Protein AF-A0A948CX93-F1 (afdb_monomer_lite)

pLDDT: mean 84.17, std 11.5, range [44.31, 95.31]

Secondary structure (DSSP, 8-state):
---HHHHHHHHHHH-SSTT--SSHHHHHHHHHHHHHHHHHHHHH-TT-HHHHHHHHHHHHHHHHHHHHHHHH-HHHHHHHHHHTT-HHHHHHHHHHHHHHHHHHHHHHHHHHHHHHHHHHHHHHHHHHHHHHHHTT-

Foldseek 3Di:
DDDPVRLVVLCVVQPPDPPDCDALLSLLSNLLVVLVVLVVVCVVVVPPVVSVVVSVVSVVVSVVSLVVCCVPPVVSSLVSCVVSVPPVNVVVVVVVVVVVVVVVVVVVVVVVVVVVVVVVVVVVVVVVVVVVVVVVD

Structure (mmCIF, N/CA/C/O backbone):
data_AF-A0A948CX93-F1
#
_entry.id   AF-A0A948CX93-F1
#
loop_
_atom_site.group_PDB
_atom_site.id
_atom_site.type_symbol
_atom_site.label_atom_id
_atom_site.label_alt_id
_atom_site.label_comp_id
_atom_site.label_asym_id
_atom_site.label_entity_id
_atom_site.label_seq_id
_atom_site.pdbx_PDB_ins_code
_atom_site.Cartn_x
_atom_site.Cartn_y
_atom_site.Cartn_z
_atom_site.occupancy
_atom_site.B_iso_or_equiv
_atom_site.auth_seq_id
_atom_site.auth_comp_id
_atom_site.auth_asym_id
_atom_site.auth_atom_id
_atom_site.pdbx_PDB_model_num
ATOM 1 N N . MET A 1 1 ? 11.937 -3.360 -15.381 1.00 68.88 1 MET A N 1
ATOM 2 C CA . MET A 1 1 ? 11.616 -1.914 -15.302 1.00 68.88 1 MET A CA 1
ATOM 3 C C . MET A 1 1 ? 10.185 -1.703 -15.779 1.00 68.88 1 MET A C 1
ATOM 5 O O . MET A 1 1 ? 9.747 -2.444 -16.655 1.00 68.88 1 ME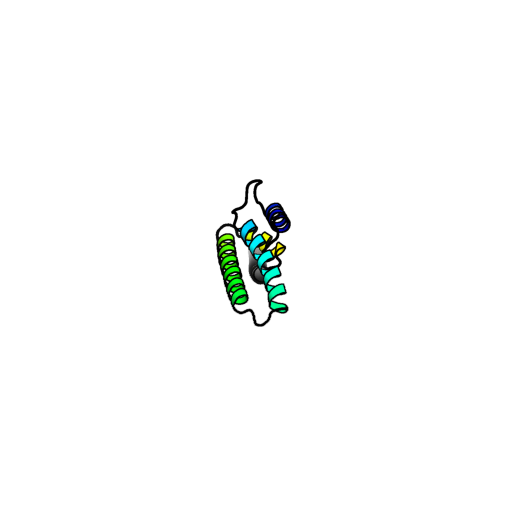T A O 1
ATOM 9 N N . LEU A 1 2 ? 9.431 -0.779 -15.177 1.00 79.62 2 LEU A N 1
ATOM 10 C CA . LEU A 1 2 ? 8.060 -0.502 -15.615 1.00 79.62 2 LEU A CA 1
ATOM 11 C C . LEU A 1 2 ? 8.093 0.300 -16.922 1.00 79.62 2 LEU A C 1
ATOM 13 O O . LEU A 1 2 ? 8.836 1.272 -17.025 1.00 79.62 2 LEU A O 1
ATOM 17 N N . ASP A 1 3 ? 7.286 -0.091 -17.906 1.00 89.44 3 ASP A N 1
ATOM 18 C CA . ASP A 1 3 ? 7.166 0.680 -19.142 1.00 89.44 3 ASP A CA 1
ATOM 19 C C . ASP A 1 3 ? 6.544 2.061 -18.862 1.00 89.44 3 ASP A C 1
ATOM 21 O O . ASP A 1 3 ? 5.666 2.192 -17.997 1.00 89.44 3 ASP A O 1
ATOM 25 N N . LYS A 1 4 ? 6.981 3.089 -19.601 1.00 87.25 4 LYS A N 1
ATOM 26 C CA . LYS A 1 4 ? 6.588 4.493 -19.380 1.00 87.25 4 LYS A CA 1
ATOM 27 C C . LYS A 1 4 ? 5.070 4.669 -19.432 1.00 87.25 4 LYS A C 1
ATOM 29 O O . LYS A 1 4 ? 4.511 5.337 -18.564 1.00 87.25 4 LYS A O 1
ATOM 34 N N . LYS A 1 5 ? 4.398 3.990 -20.368 1.00 89.12 5 LYS A N 1
ATOM 35 C CA . LYS A 1 5 ? 2.929 4.010 -20.492 1.00 89.12 5 LYS A CA 1
ATOM 36 C C . LYS A 1 5 ? 2.245 3.416 -19.264 1.00 89.12 5 LYS A C 1
ATOM 38 O O . LYS A 1 5 ? 1.262 3.954 -18.762 1.00 89.12 5 LYS A O 1
ATOM 43 N N . THR A 1 6 ? 2.792 2.313 -18.750 1.00 87.81 6 THR A N 1
ATOM 44 C CA . THR A 1 6 ? 2.261 1.655 -17.547 1.00 87.81 6 THR A CA 1
ATOM 45 C C . THR A 1 6 ? 2.406 2.576 -16.339 1.00 87.81 6 THR A C 1
ATOM 47 O O . THR A 1 6 ? 1.457 2.743 -15.580 1.00 87.81 6 THR A O 1
ATOM 50 N N . LYS A 1 7 ? 3.575 3.212 -16.195 1.00 87.31 7 LYS A N 1
ATOM 51 C CA . LYS A 1 7 ? 3.869 4.138 -15.097 1.00 87.31 7 LYS A CA 1
ATOM 52 C C . LYS A 1 7 ? 2.940 5.353 -15.121 1.00 87.31 7 LYS A C 1
ATOM 54 O O . LYS A 1 7 ? 2.337 5.659 -14.101 1.00 87.31 7 LYS A O 1
ATOM 59 N N . GLN A 1 8 ? 2.755 5.983 -16.283 1.00 90.00 8 GLN A N 1
ATOM 60 C CA . GLN A 1 8 ? 1.832 7.114 -16.443 1.00 90.00 8 GLN A CA 1
ATOM 61 C C . GLN A 1 8 ? 0.384 6.740 -16.119 1.00 90.00 8 GLN A C 1
ATOM 63 O O . GLN A 1 8 ? -0.302 7.494 -15.438 1.00 90.00 8 GLN A O 1
ATOM 68 N N . ARG A 1 9 ? -0.073 5.552 -16.536 1.00 90.38 9 ARG A N 1
ATOM 69 C CA . ARG A 1 9 ? -1.417 5.063 -16.199 1.00 90.38 9 ARG A CA 1
ATOM 70 C C . ARG A 1 9 ? -1.608 4.872 -14.695 1.00 90.38 9 ARG A C 1
ATOM 72 O O . ARG A 1 9 ? -2.687 5.148 -14.191 1.00 90.38 9 ARG A O 1
ATOM 79 N N . VAL A 1 10 ? -0.592 4.371 -13.992 1.00 89.75 10 VAL A N 1
ATOM 80 C CA . VAL A 1 10 ? -0.645 4.217 -12.529 1.00 89.75 10 VAL A CA 1
ATOM 81 C C . VAL A 1 10 ? -0.682 5.590 -11.865 1.00 89.75 10 VAL A C 1
ATOM 83 O O . VAL A 1 10 ? -1.568 5.836 -11.059 1.00 89.75 10 VAL A O 1
ATOM 86 N N . ILE A 1 11 ? 0.194 6.513 -12.269 1.00 88.69 11 ILE A N 1
ATOM 87 C CA . ILE A 1 11 ? 0.196 7.891 -11.752 1.00 88.69 11 ILE A CA 1
ATOM 88 C C . ILE A 1 11 ? -1.176 8.543 -11.955 1.00 88.69 11 ILE A C 1
ATOM 90 O O . ILE A 1 11 ? -1.757 9.052 -11.007 1.00 88.69 11 ILE A O 1
ATOM 94 N N . GLY A 1 12 ? -1.749 8.449 -13.157 1.00 87.75 12 GLY A N 1
ATOM 95 C CA . GLY A 1 12 ? -3.046 9.051 -13.467 1.00 87.75 12 GLY A CA 1
ATOM 96 C C . GLY A 1 12 ? -4.220 8.522 -12.636 1.00 87.75 12 GLY A C 1
ATOM 97 O O . GLY A 1 12 ? -5.200 9.241 -12.491 1.00 87.75 12 GLY A O 1
ATOM 98 N N . LYS A 1 13 ? -4.124 7.302 -12.091 1.00 87.81 13 LYS A N 1
ATOM 99 C CA . LYS A 1 13 ? -5.164 6.703 -11.239 1.00 87.81 13 LYS A CA 1
ATOM 100 C C . LYS A 1 13 ? -5.073 7.125 -9.777 1.00 87.81 13 LYS A C 1
ATOM 102 O O . LYS A 1 13 ? -6.104 7.238 -9.135 1.00 87.81 13 LYS A O 1
ATOM 107 N N . PHE A 1 14 ? -3.858 7.307 -9.267 1.00 88.19 14 PHE A N 1
ATOM 108 C CA . PHE A 1 14 ? -3.604 7.523 -7.838 1.00 88.19 14 PHE A CA 1
ATOM 109 C C . PHE A 1 14 ? -3.149 8.954 -7.512 1.00 88.19 14 PHE A C 1
ATOM 111 O O . PHE A 1 14 ? -2.840 9.239 -6.358 1.00 88.19 14 PHE A O 1
ATOM 118 N N . LYS A 1 15 ? -3.071 9.841 -8.513 1.00 87.75 15 LYS A N 1
ATOM 119 C CA . LYS A 1 15 ? -2.752 11.260 -8.322 1.00 87.75 15 LYS A CA 1
ATOM 120 C C . LYS A 1 15 ? -3.850 11.952 -7.512 1.00 87.75 15 LYS A C 1
ATOM 122 O O . LYS A 1 15 ? -5.030 11.770 -7.798 1.00 87.75 15 LYS A O 1
ATOM 127 N N . ILE A 1 16 ? -3.459 12.778 -6.543 1.00 83.88 16 ILE A N 1
ATOM 128 C CA . ILE A 1 16 ? -4.403 13.589 -5.755 1.00 83.88 16 ILE A CA 1
ATOM 129 C C . ILE A 1 16 ? -4.782 14.859 -6.528 1.00 83.88 16 ILE A C 1
ATOM 131 O O . ILE A 1 16 ? -5.924 15.305 -6.513 1.00 83.88 16 ILE A O 1
ATOM 135 N N . HIS A 1 17 ? -3.812 15.433 -7.235 1.00 85.19 17 HIS A N 1
ATOM 136 C CA . HIS A 1 17 ? -3.956 16.622 -8.069 1.00 85.19 17 HIS A CA 1
ATOM 137 C C . HIS A 1 17 ? -3.244 16.407 -9.409 1.00 85.19 17 HIS A C 1
ATOM 139 O O . HIS A 1 17 ? -2.486 15.455 -9.584 1.00 85.19 17 HIS A O 1
ATOM 145 N N . GLU A 1 18 ? -3.496 17.262 -10.400 1.00 80.69 18 GLU A N 1
ATOM 146 C CA . GLU A 1 18 ? -3.069 16.999 -11.782 1.00 80.69 18 GLU A CA 1
ATOM 147 C C . GLU A 1 18 ? -1.554 16.893 -11.982 1.00 80.69 18 GLU A C 1
ATOM 149 O O . GLU A 1 18 ? -1.112 16.135 -12.846 1.00 80.69 18 GLU A O 1
ATOM 154 N N . THR A 1 19 ? -0.774 17.600 -11.165 1.00 83.88 19 THR A N 1
ATOM 155 C CA . THR A 1 19 ? 0.695 17.616 -11.193 1.00 83.88 19 THR A CA 1
ATOM 156 C C . THR A 1 19 ? 1.335 16.694 -10.153 1.00 83.88 19 THR A C 1
ATOM 158 O O . THR A 1 19 ? 2.563 16.655 -10.033 1.00 83.88 19 THR A O 1
ATOM 161 N N . ASP A 1 20 ? 0.527 15.920 -9.424 1.00 81.75 20 ASP A N 1
ATOM 162 C CA . ASP A 1 20 ? 1.017 15.051 -8.364 1.00 81.75 20 ASP A CA 1
ATOM 163 C C . ASP A 1 20 ? 1.770 13.850 -8.934 1.00 81.75 20 ASP A C 1
ATOM 165 O O . ASP A 1 20 ? 1.218 12.972 -9.603 1.00 81.75 20 ASP A O 1
ATOM 169 N N . THR A 1 21 ? 3.062 13.808 -8.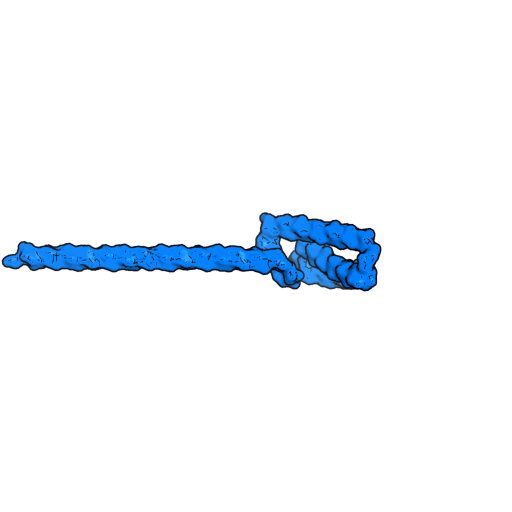647 1.00 79.94 21 THR A N 1
ATOM 170 C CA . THR A 1 21 ? 3.946 12.699 -9.020 1.00 79.94 21 THR A CA 1
ATOM 171 C C . THR A 1 21 ? 4.685 12.118 -7.821 1.00 79.94 21 THR A C 1
ATOM 173 O O . THR A 1 21 ? 5.334 11.077 -7.950 1.00 79.94 21 THR A O 1
ATOM 176 N N . GLY A 1 22 ? 4.597 12.792 -6.671 1.00 81.81 22 GLY A N 1
ATOM 177 C CA . GLY A 1 22 ? 5.444 12.564 -5.509 1.00 81.81 22 GLY A CA 1
ATOM 178 C C . GLY A 1 22 ? 4.691 12.098 -4.272 1.00 81.81 22 GLY A C 1
ATOM 179 O O . GLY A 1 22 ? 5.354 11.663 -3.334 1.00 81.81 22 GLY A O 1
ATOM 180 N N . SER A 1 23 ? 3.357 12.149 -4.257 1.00 88.62 23 SER A N 1
ATOM 181 C CA . SER A 1 23 ? 2.581 11.699 -3.104 1.00 88.62 23 SER A CA 1
ATOM 182 C C . SER A 1 23 ? 2.840 10.238 -2.747 1.00 88.62 23 SER A C 1
ATOM 184 O O . SER A 1 23 ? 3.133 9.380 -3.593 1.00 88.62 23 SER A O 1
ATOM 186 N N . SER A 1 24 ? 2.701 9.948 -1.454 1.00 90.62 24 SER A N 1
ATOM 187 C CA . SER A 1 24 ? 2.854 8.605 -0.898 1.00 90.62 24 SER A CA 1
ATOM 188 C C . SER A 1 24 ? 1.964 7.594 -1.630 1.00 90.62 24 SER A C 1
ATOM 190 O O . SER A 1 24 ? 2.411 6.491 -1.939 1.00 90.62 24 SER A O 1
ATOM 192 N N . GLN A 1 25 ? 0.739 7.985 -1.990 1.00 90.25 25 GLN A N 1
ATOM 193 C CA . GLN A 1 25 ? -0.235 7.179 -2.724 1.00 90.25 25 GLN A CA 1
ATOM 194 C C . GLN A 1 25 ? 0.304 6.749 -4.096 1.00 90.25 25 GLN A C 1
ATOM 196 O O . GLN A 1 25 ? 0.351 5.551 -4.402 1.00 90.25 25 GLN A O 1
ATOM 201 N N . VAL A 1 26 ? 0.786 7.708 -4.897 1.00 92.31 26 VAL A N 1
ATOM 202 C CA . VAL A 1 26 ? 1.353 7.447 -6.228 1.00 92.31 26 VAL A CA 1
ATOM 203 C C . VAL A 1 26 ? 2.591 6.553 -6.128 1.00 92.31 26 VAL A C 1
ATOM 205 O O . VAL A 1 26 ? 2.711 5.570 -6.868 1.00 92.31 26 VAL A O 1
ATOM 208 N N . GLN A 1 27 ? 3.497 6.841 -5.190 1.00 92.31 27 GLN A N 1
ATOM 209 C CA . GLN A 1 27 ? 4.715 6.049 -4.997 1.00 92.31 27 GLN A CA 1
ATOM 210 C C . GLN A 1 27 ? 4.407 4.600 -4.588 1.00 92.31 27 GLN A C 1
ATOM 212 O O . GLN A 1 27 ? 4.963 3.659 -5.165 1.00 92.31 27 GLN A O 1
ATOM 217 N N . ILE A 1 28 ? 3.483 4.395 -3.642 1.00 92.75 28 ILE A N 1
ATOM 218 C CA . ILE A 1 28 ? 3.052 3.062 -3.191 1.00 92.75 28 ILE A CA 1
ATOM 219 C C . ILE A 1 28 ? 2.430 2.270 -4.348 1.00 92.75 28 ILE A C 1
ATOM 221 O O . ILE A 1 28 ? 2.699 1.067 -4.485 1.00 92.75 28 ILE A O 1
ATOM 225 N N . ALA A 1 29 ? 1.626 2.921 -5.193 1.00 92.06 29 ALA A N 1
ATOM 226 C CA . ALA A 1 29 ? 1.014 2.286 -6.354 1.00 92.06 29 ALA A CA 1
ATOM 227 C C . ALA A 1 29 ? 2.067 1.842 -7.385 1.00 92.06 29 ALA A C 1
ATOM 229 O O . ALA A 1 29 ? 2.042 0.693 -7.837 1.00 92.06 29 ALA A O 1
ATOM 230 N N . ILE A 1 30 ? 3.050 2.699 -7.692 1.00 92.00 30 ILE A N 1
ATOM 231 C CA . ILE A 1 30 ? 4.164 2.364 -8.595 1.00 92.00 30 ILE A CA 1
ATOM 232 C C . ILE A 1 30 ? 4.979 1.193 -8.037 1.00 92.00 30 ILE A C 1
ATOM 234 O O . ILE A 1 30 ? 5.185 0.201 -8.740 1.00 92.00 30 ILE A O 1
ATOM 238 N N . LEU A 1 31 ? 5.397 1.267 -6.767 1.00 93.31 31 LEU A N 1
ATOM 239 C CA . LEU A 1 31 ? 6.156 0.198 -6.113 1.00 93.31 31 LEU A CA 1
ATOM 240 C C . LEU A 1 31 ? 5.386 -1.123 -6.126 1.00 93.31 31 LEU A C 1
ATOM 242 O O . LEU A 1 31 ? 5.979 -2.184 -6.303 1.00 93.31 31 LEU A O 1
ATOM 246 N N . THR A 1 32 ? 4.063 -1.078 -5.970 1.00 92.94 32 THR A N 1
ATOM 247 C CA . THR A 1 32 ? 3.221 -2.277 -6.001 1.00 92.94 32 THR A CA 1
ATOM 248 C C . THR A 1 32 ? 3.220 -2.948 -7.372 1.00 92.94 32 THR A C 1
ATOM 250 O O . THR A 1 32 ? 3.359 -4.170 -7.440 1.00 92.94 32 THR A O 1
ATOM 253 N N . GLU A 1 33 ? 3.125 -2.180 -8.455 1.00 92.19 33 GLU A N 1
ATOM 254 C CA . GLU A 1 33 ? 3.204 -2.719 -9.818 1.00 92.19 33 GLU A CA 1
ATOM 255 C C . GLU A 1 33 ? 4.607 -3.238 -10.160 1.00 92.19 33 GLU A C 1
ATOM 257 O O . GLU A 1 33 ? 4.752 -4.287 -10.790 1.00 92.19 33 GLU A O 1
ATOM 262 N N . GLU A 1 34 ? 5.657 -2.561 -9.694 1.00 92.25 34 GLU A N 1
ATOM 263 C CA . GLU A 1 34 ? 7.031 -3.040 -9.857 1.00 92.25 34 GLU A CA 1
ATOM 264 C C . GLU A 1 34 ? 7.279 -4.348 -9.104 1.00 92.25 34 GLU A C 1
ATOM 266 O O . GLU A 1 34 ? 7.882 -5.265 -9.660 1.00 92.25 34 GLU A O 1
ATOM 271 N N . ILE A 1 35 ? 6.786 -4.453 -7.865 1.00 93.00 35 ILE A N 1
ATOM 272 C CA . ILE A 1 35 ? 6.864 -5.667 -7.047 1.00 93.00 35 ILE A CA 1
ATOM 273 C C . ILE A 1 35 ? 6.161 -6.831 -7.751 1.00 93.00 35 ILE A C 1
ATOM 275 O O . ILE A 1 35 ? 6.740 -7.912 -7.817 1.00 93.00 35 ILE A O 1
ATOM 279 N N . LYS A 1 36 ? 4.961 -6.622 -8.312 1.00 92.19 36 LYS A N 1
ATOM 280 C CA . LYS A 1 36 ? 4.231 -7.666 -9.056 1.00 92.19 36 LYS A CA 1
ATOM 281 C C . LYS A 1 36 ? 5.061 -8.215 -10.218 1.00 92.19 36 LYS A C 1
ATOM 283 O O . LYS A 1 36 ? 5.295 -9.419 -10.274 1.00 92.19 36 LYS A O 1
ATOM 288 N N . LYS A 1 37 ? 5.603 -7.334 -11.067 1.00 92.00 37 LYS A N 1
ATOM 289 C CA . LYS A 1 37 ? 6.456 -7.753 -12.194 1.00 92.00 37 LYS A CA 1
ATOM 290 C C . LYS A 1 37 ? 7.735 -8.458 -11.743 1.00 92.00 37 LYS A C 1
ATOM 292 O O . LYS A 1 37 ? 8.168 -9.414 -12.379 1.00 92.00 37 LYS A O 1
ATOM 297 N N . LEU A 1 38 ? 8.359 -7.994 -10.657 1.00 92.31 38 LEU A N 1
ATOM 298 C CA . LEU A 1 38 ? 9.576 -8.625 -10.136 1.00 92.31 38 LEU A CA 1
ATOM 299 C C . LEU A 1 38 ? 9.289 -10.011 -9.548 1.00 92.31 38 LEU A C 1
ATOM 301 O O . LEU A 1 38 ? 10.116 -10.907 -9.681 1.00 92.31 38 LEU A O 1
ATOM 305 N N . ILE A 1 39 ? 8.124 -10.198 -8.922 1.00 92.56 39 ILE A N 1
ATOM 306 C CA . ILE A 1 39 ? 7.682 -11.507 -8.432 1.00 92.56 39 ILE A CA 1
ATOM 307 C C . ILE A 1 39 ? 7.496 -12.476 -9.604 1.00 92.56 39 ILE A C 1
ATOM 309 O O . ILE A 1 39 ? 8.036 -13.576 -9.540 1.00 92.56 39 ILE A O 1
ATOM 313 N N . GLU A 1 40 ? 6.804 -12.071 -10.674 1.00 92.62 40 GLU A N 1
ATOM 314 C CA . GLU A 1 40 ? 6.625 -12.895 -11.884 1.00 92.62 40 GLU A CA 1
ATOM 315 C C . GLU A 1 40 ? 7.974 -13.300 -12.502 1.00 92.62 40 GLU A C 1
ATOM 317 O O . GLU A 1 40 ? 8.205 -14.472 -12.793 1.00 92.62 40 GLU A O 1
ATOM 322 N N . HIS A 1 41 ? 8.913 -12.355 -12.612 1.00 92.06 41 HIS A N 1
ATOM 323 C CA . HIS A 1 41 ? 10.268 -12.635 -13.091 1.00 92.06 41 HIS A CA 1
ATOM 324 C C . HIS A 1 41 ? 11.005 -13.655 -12.202 1.00 92.06 41 HIS A C 1
ATOM 326 O O . HIS A 1 41 ? 11.589 -14.620 -12.694 1.00 92.06 41 HIS A O 1
ATOM 332 N N . LEU A 1 42 ? 10.944 -13.490 -10.879 1.00 93.69 42 LEU A N 1
ATOM 333 C CA . LEU A 1 42 ? 11.613 -14.384 -9.927 1.00 93.69 42 LEU A CA 1
ATOM 334 C C . LEU A 1 42 ? 10.970 -15.775 -9.833 1.00 93.69 42 LEU A C 1
ATOM 336 O O . LEU A 1 42 ? 11.639 -16.721 -9.413 1.00 93.69 42 LEU A O 1
ATOM 340 N N . GLN A 1 43 ? 9.697 -15.922 -10.215 1.00 93.56 43 GLN A N 1
ATOM 341 C CA . GLN A 1 43 ? 9.058 -17.236 -10.331 1.00 93.56 43 GLN A CA 1
ATOM 342 C C . GLN A 1 43 ? 9.697 -18.072 -11.446 1.00 93.56 43 GLN A C 1
ATOM 344 O O . GLN A 1 43 ? 9.891 -19.275 -11.264 1.00 93.56 43 GLN A O 1
ATOM 349 N N . GLN A 1 44 ? 10.071 -17.430 -12.558 1.00 94.94 44 GLN A N 1
ATOM 350 C CA . GLN A 1 44 ? 10.799 -18.066 -13.660 1.00 94.94 44 GLN A CA 1
ATOM 351 C C . GLN A 1 44 ? 12.292 -18.236 -13.326 1.00 94.94 44 GLN A C 1
ATOM 353 O O . GLN A 1 44 ? 12.874 -19.284 -13.599 1.00 94.94 44 GLN A O 1
ATOM 358 N N . HIS A 1 45 ? 12.902 -17.251 -12.658 1.00 93.94 45 HIS A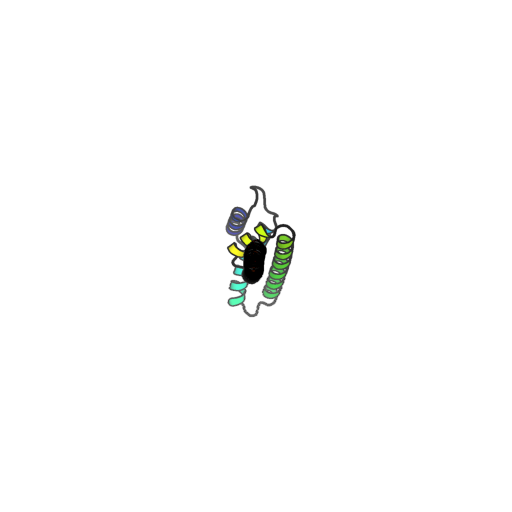 N 1
ATOM 359 C CA . HIS A 1 45 ? 14.335 -17.228 -12.340 1.00 93.94 45 HIS A CA 1
ATOM 360 C C . HIS A 1 45 ? 14.610 -17.408 -10.840 1.00 93.94 45 HIS A C 1
ATOM 362 O O . HIS A 1 45 ? 14.984 -16.479 -10.120 1.00 93.94 45 HIS A O 1
ATOM 368 N N . LYS A 1 46 ? 14.470 -18.645 -10.351 1.00 92.44 46 LYS A N 1
ATOM 369 C CA . LYS A 1 46 ? 14.576 -18.971 -8.913 1.00 92.44 46 LYS A CA 1
ATOM 370 C C . LYS A 1 46 ? 15.958 -18.711 -8.293 1.00 92.44 46 LYS A C 1
ATOM 372 O O . LYS A 1 46 ? 16.039 -18.507 -7.078 1.00 92.44 46 LYS A O 1
ATOM 377 N N . HIS A 1 47 ? 17.018 -18.703 -9.099 1.00 94.56 47 HIS A N 1
ATOM 378 C CA . HIS A 1 47 ? 18.403 -18.502 -8.650 1.00 94.56 47 HIS A CA 1
ATOM 379 C C . HIS A 1 47 ? 18.892 -17.050 -8.761 1.00 94.56 47 HIS A C 1
ATOM 381 O O . HIS A 1 47 ? 20.032 -16.763 -8.404 1.00 94.56 47 HIS A O 1
ATOM 387 N N . ASP A 1 48 ? 18.049 -16.109 -9.198 1.00 95.31 48 ASP A N 1
ATOM 388 C CA . ASP A 1 48 ? 18.425 -14.695 -9.204 1.00 95.31 48 ASP A CA 1
ATOM 389 C C . ASP A 1 48 ? 18.291 -14.076 -7.798 1.00 95.31 48 ASP A C 1
ATOM 391 O O . ASP A 1 48 ? 17.257 -13.537 -7.382 1.00 95.31 48 ASP A O 1
ATOM 395 N N . HIS A 1 49 ? 19.378 -14.177 -7.034 1.00 94.25 49 HIS A N 1
ATOM 396 C CA . HIS A 1 49 ? 19.473 -13.632 -5.680 1.00 94.25 49 HIS A CA 1
ATOM 397 C C . HIS A 1 49 ? 19.604 -12.101 -5.658 1.00 94.25 49 HIS A C 1
ATOM 399 O O . HIS A 1 49 ? 19.125 -11.454 -4.719 1.00 94.25 49 HIS A O 1
ATOM 405 N N . SER A 1 50 ? 20.196 -11.507 -6.696 1.00 94.25 50 SER A N 1
ATOM 406 C CA . SER A 1 50 ? 20.382 -10.057 -6.811 1.00 94.25 50 SER A CA 1
ATOM 407 C C . SER A 1 50 ? 19.041 -9.347 -6.983 1.00 94.25 50 SER A C 1
ATOM 409 O O . SER A 1 50 ? 18.728 -8.410 -6.238 1.00 94.25 50 SER A O 1
ATOM 411 N N . SER A 1 51 ? 18.195 -9.854 -7.881 1.00 92.06 51 SER A N 1
ATOM 412 C CA . SER A 1 51 ? 16.836 -9.343 -8.074 1.00 92.06 51 SER A CA 1
ATOM 413 C C . SER A 1 51 ? 15.952 -9.588 -6.853 1.00 92.06 51 SER A C 1
ATOM 415 O O . SER A 1 51 ? 15.168 -8.713 -6.480 1.00 92.06 51 SER A O 1
ATOM 417 N N . ARG A 1 52 ? 16.124 -10.716 -6.144 1.00 93.81 52 ARG A N 1
ATOM 418 C CA . ARG A 1 52 ? 15.430 -10.967 -4.866 1.00 93.81 52 ARG A CA 1
ATOM 419 C C . ARG A 1 52 ? 15.804 -9.941 -3.795 1.00 93.81 52 ARG A C 1
ATOM 421 O O . ARG A 1 52 ? 14.929 -9.459 -3.077 1.00 93.81 52 ARG A O 1
ATOM 428 N N . ARG A 1 53 ? 17.077 -9.547 -3.701 1.00 95.00 53 ARG A N 1
ATOM 429 C CA . ARG A 1 53 ? 17.499 -8.462 -2.801 1.00 95.00 53 ARG A CA 1
ATOM 430 C C . ARG A 1 53 ? 16.850 -7.130 -3.192 1.00 95.00 53 ARG A C 1
ATOM 432 O O . ARG A 1 53 ? 16.390 -6.401 -2.314 1.00 95.00 53 ARG A O 1
ATOM 439 N N . GLY A 1 54 ? 16.772 -6.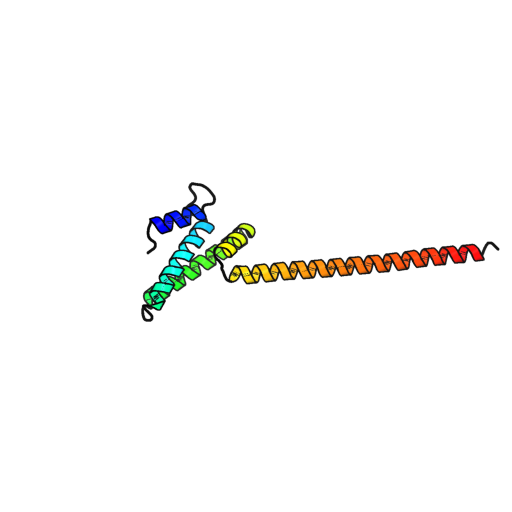832 -4.490 1.00 94.81 54 GLY A N 1
ATOM 440 C CA . GLY A 1 54 ? 16.055 -5.664 -5.013 1.00 94.81 54 GLY A CA 1
ATOM 441 C C . GLY A 1 54 ? 14.563 -5.672 -4.659 1.00 94.81 54 GLY A C 1
ATOM 442 O O . GLY A 1 54 ? 14.032 -4.652 -4.217 1.00 94.81 54 GLY A O 1
ATOM 443 N N . LEU A 1 55 ? 13.910 -6.835 -4.763 1.00 94.50 55 LEU A N 1
ATOM 444 C CA . LEU A 1 55 ? 12.519 -7.035 -4.348 1.00 94.50 55 LEU A CA 1
ATOM 445 C C . LEU A 1 55 ? 12.324 -6.679 -2.871 1.00 94.50 55 LEU A C 1
ATOM 447 O O . LEU A 1 55 ? 11.432 -5.902 -2.537 1.00 94.50 55 LEU A O 1
ATOM 451 N N . LEU A 1 56 ? 13.167 -7.223 -1.989 1.00 93.88 56 LEU A N 1
ATOM 452 C CA . LEU A 1 56 ? 13.062 -6.986 -0.548 1.00 93.88 56 LEU A CA 1
ATOM 453 C C . LEU A 1 56 ? 13.229 -5.505 -0.194 1.00 93.88 56 LEU A C 1
ATOM 455 O O . LEU A 1 56 ? 12.482 -4.996 0.642 1.00 93.88 56 LEU A O 1
ATOM 459 N N . LYS A 1 57 ? 14.142 -4.794 -0.871 1.00 95.12 57 LYS A N 1
ATOM 460 C CA . LYS A 1 57 ? 14.289 -3.340 -0.710 1.00 95.12 57 LYS A CA 1
ATOM 461 C C . LYS A 1 57 ? 13.000 -2.596 -1.071 1.00 95.12 57 LYS A C 1
ATOM 463 O O . LYS A 1 57 ? 12.515 -1.821 -0.253 1.00 95.12 57 LYS A O 1
ATOM 468 N N . LYS A 1 58 ? 12.399 -2.896 -2.230 1.00 94.69 58 LYS A N 1
ATOM 469 C CA . LYS A 1 58 ? 11.131 -2.277 -2.670 1.00 94.69 58 LYS A CA 1
ATOM 470 C C . LYS A 1 58 ? 9.969 -2.578 -1.724 1.00 94.69 58 LYS A C 1
ATOM 472 O O . LYS A 1 58 ? 9.146 -1.710 -1.447 1.00 94.69 58 LYS A O 1
ATOM 477 N N . VAL A 1 59 ? 9.900 -3.803 -1.199 1.00 93.56 59 VAL A N 1
ATOM 478 C CA . VAL A 1 59 ? 8.895 -4.186 -0.195 1.00 93.56 59 VAL A CA 1
ATOM 479 C C . VAL A 1 59 ? 9.080 -3.389 1.100 1.00 93.56 59 VAL A C 1
ATOM 481 O O . VAL A 1 59 ? 8.088 -2.932 1.670 1.00 93.56 59 VAL A O 1
ATOM 484 N N . GLY A 1 60 ? 10.325 -3.204 1.548 1.00 93.12 60 GLY A N 1
ATOM 485 C CA . GLY A 1 60 ? 10.657 -2.395 2.722 1.00 93.12 60 GLY A CA 1
ATOM 486 C C . GLY A 1 60 ? 10.279 -0.925 2.547 1.00 93.12 60 GLY A C 1
ATOM 487 O O . GLY A 1 60 ? 9.577 -0.373 3.390 1.00 93.12 60 GLY A O 1
ATOM 488 N N . GLU A 1 61 ? 10.659 -0.328 1.419 1.00 94.06 61 GLU A N 1
ATOM 489 C CA . GLU A 1 61 ? 10.325 1.054 1.056 1.00 94.06 61 GLU A CA 1
ATOM 490 C C . GLU A 1 61 ? 8.808 1.283 1.036 1.00 94.06 61 GLU A C 1
ATOM 492 O O . GLU A 1 61 ? 8.298 2.163 1.731 1.00 94.06 61 GLU A O 1
ATOM 497 N N . ARG A 1 62 ? 8.057 0.400 0.361 1.00 93.88 62 ARG A N 1
ATOM 498 C CA . ARG A 1 62 ? 6.588 0.454 0.348 1.00 93.88 62 ARG A CA 1
ATOM 499 C C . ARG A 1 62 ? 5.996 0.351 1.755 1.00 93.88 62 ARG A C 1
ATOM 501 O O . ARG A 1 62 ? 5.014 1.023 2.055 1.00 93.88 62 ARG A O 1
ATOM 508 N N . ARG A 1 63 ? 6.568 -0.487 2.628 1.00 91.1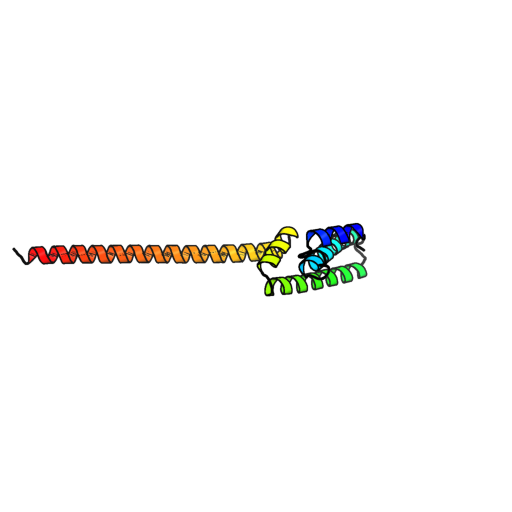2 63 ARG A N 1
ATOM 509 C CA . ARG A 1 63 ? 6.110 -0.625 4.020 1.00 91.12 63 ARG A CA 1
ATOM 510 C C . ARG A 1 63 ? 6.344 0.657 4.820 1.00 91.12 63 ARG A C 1
ATOM 512 O O . ARG A 1 63 ? 5.493 0.998 5.635 1.00 91.12 63 ARG A O 1
ATOM 519 N N . CYS A 1 64 ? 7.463 1.347 4.611 1.00 91.69 64 CYS A N 1
ATOM 520 C CA . CYS A 1 64 ? 7.731 2.631 5.256 1.00 91.69 64 CYS A CA 1
ATOM 521 C C . CYS A 1 64 ? 6.737 3.705 4.800 1.00 91.69 64 CYS A C 1
ATOM 523 O O . CYS A 1 64 ? 6.145 4.361 5.651 1.00 91.69 64 CYS A O 1
ATOM 525 N N . LEU A 1 65 ? 6.482 3.812 3.492 1.00 92.25 65 LEU A N 1
ATOM 526 C CA . LEU A 1 65 ? 5.505 4.761 2.944 1.00 92.25 65 LEU A CA 1
ATOM 527 C C . LEU A 1 65 ? 4.082 4.486 3.439 1.00 92.25 65 LEU A C 1
ATOM 529 O O . LEU A 1 65 ? 3.376 5.410 3.818 1.00 92.25 65 LEU A O 1
ATOM 533 N N . LEU A 1 66 ? 3.672 3.216 3.506 1.00 90.44 66 LEU A N 1
ATOM 534 C CA . LEU A 1 66 ? 2.367 2.838 4.057 1.00 90.44 66 LEU A CA 1
ATOM 535 C C . LEU A 1 66 ? 2.222 3.238 5.529 1.00 90.44 66 LEU A C 1
ATOM 537 O O . LEU A 1 66 ? 1.177 3.743 5.915 1.00 90.44 66 LEU A O 1
ATOM 541 N N . LYS A 1 67 ? 3.267 3.041 6.342 1.00 89.88 67 LYS A N 1
ATOM 542 C CA . LYS A 1 67 ? 3.269 3.479 7.747 1.00 89.88 67 LYS A CA 1
ATOM 543 C C . LYS A 1 67 ? 3.225 4.997 7.886 1.00 89.88 67 LYS A C 1
ATOM 545 O O . LYS A 1 67 ? 2.661 5.490 8.853 1.00 89.88 67 LYS A O 1
ATOM 550 N N . TYR A 1 68 ? 3.878 5.715 6.979 1.00 91.50 68 TYR A N 1
ATOM 551 C CA . TYR A 1 68 ? 3.843 7.171 6.951 1.00 91.50 68 TYR A CA 1
ATOM 552 C C . TYR A 1 68 ? 2.432 7.662 6.606 1.00 91.50 68 TYR A C 1
ATOM 554 O O . TYR A 1 68 ? 1.845 8.394 7.393 1.00 91.50 68 TYR A O 1
ATOM 562 N N . LEU A 1 69 ? 1.846 7.139 5.522 1.00 89.75 69 LEU A N 1
ATOM 563 C CA . LEU A 1 69 ? 0.484 7.472 5.104 1.00 89.75 69 LEU A CA 1
ATOM 564 C C . LEU A 1 69 ? -0.542 7.147 6.195 1.00 89.75 69 LEU A C 1
ATOM 566 O O . LEU A 1 69 ? -1.391 7.972 6.474 1.00 89.75 69 LEU A O 1
ATOM 570 N N . GLN A 1 70 ? -0.415 5.999 6.868 1.00 87.94 70 GLN A N 1
ATOM 571 C CA . GLN A 1 70 ? -1.289 5.632 7.987 1.00 87.94 70 GLN A CA 1
ATOM 572 C C . GLN A 1 70 ? -1.268 6.663 9.125 1.00 87.94 70 GLN A C 1
ATOM 574 O O . GLN A 1 70 ? -2.288 6.884 9.759 1.00 87.94 70 GLN A O 1
ATOM 579 N N . LYS A 1 71 ? -0.111 7.268 9.418 1.00 88.94 71 LYS A N 1
ATOM 580 C CA . LYS A 1 71 ? 0.012 8.257 10.499 1.00 88.94 71 LYS A CA 1
ATOM 581 C C . LYS A 1 71 ? -0.522 9.631 10.114 1.00 88.94 71 LYS A C 1
ATOM 583 O O . LYS A 1 71 ? -0.937 10.373 10.995 1.00 88.94 71 LYS A O 1
ATOM 588 N N . GLU A 1 72 ? -0.411 9.987 8.841 1.00 90.38 72 GLU A N 1
ATOM 589 C CA . GLU A 1 72 ? -0.781 11.311 8.344 1.00 90.38 72 GLU A CA 1
ATOM 590 C C . GLU A 1 72 ? -2.255 11.368 7.931 1.00 90.38 72 GLU A C 1
ATOM 592 O O . GLU A 1 72 ? -2.952 12.318 8.274 1.00 90.38 72 GLU A O 1
ATOM 597 N N . ASP A 1 73 ? -2.741 10.328 7.250 1.00 88.69 73 ASP A N 1
ATOM 598 C CA . ASP A 1 73 ? -4.123 10.205 6.798 1.00 88.69 73 ASP A CA 1
ATOM 599 C C . ASP A 1 73 ? -4.570 8.733 6.787 1.00 88.69 73 ASP A C 1
ATOM 601 O O . ASP A 1 73 ? -4.330 7.965 5.845 1.00 88.69 73 ASP A O 1
ATOM 605 N N . GLU A 1 74 ? -5.267 8.338 7.853 1.00 86.44 74 GLU A N 1
ATOM 606 C CA . GLU A 1 74 ? -5.820 6.990 7.985 1.00 86.44 74 GLU A CA 1
ATOM 607 C C . GLU A 1 74 ? -6.833 6.669 6.878 1.00 86.44 74 GLU A C 1
ATOM 609 O O . GLU A 1 74 ? -6.828 5.552 6.357 1.00 86.44 74 GLU A O 1
ATOM 614 N N . LYS A 1 75 ? -7.659 7.635 6.451 1.00 87.69 75 LYS A N 1
ATOM 615 C CA . LYS A 1 75 ? -8.688 7.405 5.423 1.00 87.69 75 LYS A CA 1
ATOM 616 C C . LYS A 1 75 ? -8.043 7.104 4.077 1.00 87.69 75 LYS A C 1
ATOM 618 O O . LYS A 1 75 ? -8.359 6.082 3.463 1.00 87.69 75 LYS A O 1
ATOM 623 N N . ALA A 1 76 ? -7.083 7.933 3.664 1.00 86.25 76 ALA A N 1
ATOM 624 C CA . ALA A 1 76 ? -6.338 7.710 2.428 1.00 86.25 76 ALA A CA 1
ATOM 625 C C . ALA A 1 76 ? -5.553 6.390 2.466 1.00 86.25 76 ALA A C 1
ATOM 627 O O . ALA A 1 76 ? -5.469 5.681 1.458 1.00 86.25 76 ALA A O 1
ATOM 628 N N . PHE A 1 77 ? -5.002 6.020 3.628 1.00 88.00 77 PHE A N 1
ATOM 629 C CA . PHE A 1 77 ? -4.372 4.716 3.815 1.00 88.00 77 PHE A CA 1
ATOM 630 C C . PHE A 1 77 ? -5.361 3.563 3.586 1.00 88.00 77 PHE A C 1
ATOM 632 O O . PHE A 1 77 ? -5.035 2.627 2.848 1.00 88.00 77 PHE A O 1
ATOM 639 N N . TYR A 1 78 ? -6.557 3.620 4.179 1.00 84.88 78 TYR A N 1
ATOM 640 C CA . TYR A 1 78 ? -7.572 2.575 4.033 1.00 84.88 78 TYR A CA 1
ATOM 641 C C . TYR A 1 78 ? -8.051 2.423 2.590 1.00 84.88 78 TYR A C 1
ATOM 643 O O . TYR A 1 78 ? -8.103 1.298 2.080 1.00 84.88 78 TYR A O 1
ATOM 651 N N . GLU A 1 79 ? -8.359 3.532 1.918 1.00 87.69 79 GLU A N 1
ATOM 652 C CA . GLU A 1 79 ? -8.785 3.537 0.515 1.00 87.69 79 GLU A CA 1
ATOM 653 C C . GLU A 1 79 ? -7.712 2.919 -0.386 1.00 87.69 79 GLU A C 1
ATOM 655 O O . GLU A 1 79 ? -7.975 1.948 -1.105 1.00 87.69 79 GLU A O 1
ATOM 660 N N . LEU A 1 80 ? -6.468 3.385 -0.253 1.00 87.88 80 LEU A N 1
ATOM 661 C CA . LEU A 1 80 ? -5.340 2.874 -1.025 1.00 87.88 80 LEU A CA 1
ATOM 662 C C . LEU A 1 80 ? -5.088 1.386 -0.751 1.00 87.88 80 LEU A C 1
ATOM 664 O O . LEU A 1 80 ? -4.849 0.596 -1.670 1.00 87.88 80 LEU A O 1
ATOM 668 N N . ALA A 1 81 ? -5.131 0.973 0.516 1.00 85.94 81 ALA A N 1
ATOM 669 C CA . ALA A 1 81 ? -4.864 -0.406 0.898 1.00 85.94 81 ALA A CA 1
ATOM 670 C C . ALA A 1 81 ? -5.979 -1.360 0.426 1.00 85.94 81 ALA A C 1
ATOM 672 O O . ALA A 1 81 ? -5.683 -2.509 0.064 1.00 85.94 81 ALA A O 1
ATOM 673 N N . LYS A 1 82 ? -7.228 -0.877 0.361 1.00 84.69 82 LYS A N 1
ATOM 674 C CA . LYS A 1 82 ? -8.379 -1.583 -0.216 1.00 84.69 82 LYS A CA 1
ATOM 675 C C . LYS A 1 82 ? -8.233 -1.741 -1.728 1.00 84.69 82 LYS A C 1
ATOM 677 O O . LYS A 1 82 ? -8.354 -2.863 -2.227 1.00 84.69 82 LYS A O 1
ATOM 682 N N . GLU A 1 83 ? -7.897 -0.670 -2.446 1.00 85.19 83 GLU A N 1
ATOM 683 C CA . GLU A 1 83 ? -7.689 -0.711 -3.900 1.00 85.19 83 GLU A CA 1
ATOM 684 C C . GLU A 1 83 ? -6.522 -1.621 -4.302 1.00 85.19 83 GLU A C 1
ATOM 686 O O . GLU A 1 83 ? -6.634 -2.433 -5.225 1.00 85.19 83 GLU A O 1
ATOM 691 N N . LEU A 1 84 ? -5.410 -1.553 -3.565 1.00 84.50 84 LEU A N 1
ATOM 692 C CA . LEU A 1 84 ? -4.221 -2.372 -3.815 1.00 84.50 84 LEU A CA 1
ATOM 693 C C . LEU A 1 84 ? -4.322 -3.794 -3.233 1.00 84.50 84 LEU A C 1
ATOM 695 O O . LEU A 1 84 ? -3.387 -4.585 -3.397 1.00 84.50 84 LEU A O 1
ATOM 699 N N . LYS A 1 85 ? -5.446 -4.141 -2.585 1.00 83.12 85 LYS A N 1
ATOM 700 C CA . LYS A 1 85 ? -5.725 -5.450 -1.959 1.00 83.12 85 LYS A CA 1
ATOM 701 C C . LYS A 1 85 ? -4.607 -5.914 -1.017 1.00 83.12 85 LYS A C 1
ATOM 703 O O . LYS A 1 85 ? -4.217 -7.087 -1.007 1.00 83.12 85 LYS A O 1
ATOM 708 N N . LEU A 1 86 ? -4.058 -4.995 -0.226 1.00 81.62 86 LEU A N 1
ATOM 709 C CA . LEU A 1 86 ? -2.955 -5.292 0.687 1.00 81.62 86 LEU A CA 1
ATOM 710 C C . LEU A 1 86 ? -3.468 -6.033 1.930 1.00 81.62 86 LEU A C 1
ATOM 712 O O . LEU A 1 86 ? -4.462 -5.648 2.535 1.00 81.62 86 LEU A O 1
ATOM 716 N N . LYS A 1 87 ? -2.757 -7.086 2.364 1.00 74.69 87 LYS A N 1
ATOM 717 C CA . LYS A 1 87 ? -3.146 -7.897 3.540 1.00 74.69 87 LYS A CA 1
ATOM 718 C C . LYS A 1 87 ? -3.236 -7.094 4.846 1.00 74.69 87 LYS A C 1
ATOM 720 O O . LYS A 1 87 ? -3.963 -7.498 5.741 1.00 74.69 87 LYS A O 1
ATOM 725 N N . ILE A 1 88 ? -2.503 -5.984 4.946 1.00 70.00 88 ILE A N 1
ATOM 726 C CA . ILE A 1 88 ? -2.493 -5.099 6.122 1.00 70.00 88 ILE A CA 1
ATOM 727 C C . ILE A 1 88 ? -3.871 -4.449 6.318 1.00 70.00 88 ILE A C 1
ATOM 729 O O . ILE A 1 88 ? -4.320 -4.337 7.451 1.00 70.00 88 ILE A O 1
ATOM 733 N N . ALA A 1 89 ? -4.575 -4.130 5.225 1.00 65.12 89 ALA A N 1
ATOM 734 C CA . ALA A 1 89 ? -5.919 -3.558 5.281 1.00 65.12 89 ALA A CA 1
ATOM 735 C C . ALA A 1 89 ? -6.901 -4.478 6.009 1.00 65.12 89 ALA A C 1
ATOM 737 O O . ALA A 1 89 ? -7.700 -4.011 6.805 1.00 65.12 89 ALA A O 1
ATOM 738 N N . LYS A 1 90 ? -6.819 -5.793 5.762 1.00 68.00 90 LYS A N 1
ATOM 739 C CA . LYS A 1 90 ? -7.759 -6.766 6.337 1.00 68.00 90 LYS A CA 1
ATOM 740 C C . LYS A 1 90 ? -7.710 -6.772 7.859 1.00 68.00 90 LYS A C 1
ATOM 742 O O . LYS A 1 90 ? -8.753 -6.663 8.479 1.00 68.00 90 LYS A O 1
ATOM 747 N N . LYS A 1 91 ? -6.501 -6.815 8.430 1.00 73.56 91 LYS A N 1
ATOM 748 C CA . LYS A 1 91 ? -6.315 -6.805 9.886 1.00 73.56 91 LYS A CA 1
ATOM 749 C C . LYS A 1 91 ? -6.852 -5.533 10.526 1.00 73.56 91 LYS A C 1
ATOM 751 O O . LYS A 1 91 ? -7.543 -5.616 11.523 1.00 73.56 91 LYS A O 1
ATOM 756 N N . MET A 1 92 ? -6.565 -4.375 9.937 1.00 68.62 92 MET A N 1
ATOM 757 C CA . MET A 1 92 ? -7.024 -3.105 10.501 1.00 68.62 92 MET A CA 1
ATOM 758 C C . MET A 1 92 ? -8.542 -2.942 10.397 1.00 68.62 92 MET A C 1
ATOM 760 O O . MET A 1 92 ? -9.166 -2.508 11.353 1.00 68.62 92 MET A O 1
ATOM 764 N N . ILE A 1 93 ? -9.141 -3.353 9.273 1.00 71.31 93 ILE A N 1
ATOM 765 C CA . ILE A 1 93 ? -10.602 -3.373 9.116 1.00 71.31 93 ILE A CA 1
ATOM 766 C C . ILE A 1 93 ? -11.233 -4.316 10.146 1.00 71.31 93 ILE A C 1
ATOM 768 O O . ILE A 1 93 ? -12.238 -3.963 10.750 1.00 71.31 93 ILE A O 1
ATOM 772 N N . GLU A 1 94 ? -10.653 -5.500 10.353 1.00 78.19 94 GLU A N 1
ATOM 773 C CA . GLU A 1 94 ? -11.109 -6.457 11.368 1.00 78.19 94 GLU A CA 1
ATOM 774 C C . GLU A 1 94 ? -11.002 -5.865 12.786 1.00 78.19 94 GLU A C 1
ATOM 776 O O . GLU A 1 94 ? -11.982 -5.898 13.522 1.00 78.19 94 GLU A O 1
ATOM 781 N N . GLU A 1 95 ? -9.867 -5.252 13.140 1.00 80.31 95 GLU A N 1
ATOM 782 C CA . GLU A 1 95 ? -9.639 -4.600 14.441 1.00 80.31 95 GLU A CA 1
ATOM 783 C C . GLU A 1 95 ? -10.602 -3.425 14.687 1.00 80.31 95 GLU A C 1
ATOM 785 O O . GLU A 1 95 ? -11.122 -3.255 15.791 1.00 80.31 95 GLU A O 1
ATOM 790 N N . GLU A 1 96 ? -10.859 -2.603 13.669 1.00 78.31 96 GLU A N 1
ATOM 791 C CA . GLU A 1 96 ? -11.790 -1.476 13.760 1.00 78.31 96 GLU A CA 1
ATOM 792 C C . GLU A 1 96 ? -13.239 -1.961 13.898 1.00 78.31 96 GLU A C 1
ATOM 794 O O . GLU A 1 96 ? -13.974 -1.469 14.753 1.00 78.31 96 GLU A O 1
ATOM 799 N N . GLN A 1 97 ? -13.632 -2.992 13.141 1.00 76.31 97 GLN A N 1
ATOM 800 C CA . GLN A 1 97 ? -14.938 -3.646 13.282 1.00 76.31 97 GLN A CA 1
ATOM 801 C C . GLN A 1 97 ? -15.129 -4.272 14.666 1.00 76.31 97 GLN A C 1
ATOM 803 O O . GLN A 1 97 ? -16.224 -4.205 15.224 1.00 76.31 97 GLN A O 1
ATOM 808 N N . GLU A 1 98 ? -14.083 -4.885 15.218 1.00 84.31 98 GLU A N 1
ATOM 809 C CA . GLU A 1 98 ? -14.112 -5.493 16.545 1.00 84.31 98 GLU A CA 1
ATOM 810 C C . GLU A 1 98 ? -14.287 -4.436 17.643 1.00 84.31 98 GLU A C 1
ATOM 812 O O . GLU A 1 98 ? -15.154 -4.593 18.504 1.00 84.31 98 GLU A O 1
ATOM 817 N N . LYS A 1 99 ? -13.560 -3.312 17.561 1.00 84.19 99 LYS A N 1
ATOM 818 C CA . LYS A 1 99 ? -13.750 -2.168 18.471 1.00 84.19 99 LYS A CA 1
ATOM 819 C C . LYS A 1 99 ? -15.179 -1.636 18.432 1.00 84.19 99 LYS A C 1
ATOM 821 O O . LYS A 1 99 ? -15.784 -1.440 19.482 1.00 84.19 99 LYS A O 1
ATOM 826 N N . LEU A 1 100 ? -15.721 -1.449 17.229 1.00 83.50 100 LEU A N 1
ATOM 827 C CA . LEU A 1 100 ? -17.058 -0.891 17.026 1.00 83.50 100 LEU A CA 1
ATOM 828 C C . LEU A 1 100 ? -18.151 -1.824 17.573 1.00 83.50 100 LEU A C 1
ATOM 830 O O . LEU A 1 100 ? -19.113 -1.363 18.181 1.00 83.50 100 LEU A O 1
ATOM 834 N N . ARG A 1 101 ? -17.977 -3.146 17.427 1.00 90.44 101 ARG A N 1
ATOM 835 C CA . ARG A 1 101 ? -18.858 -4.151 18.050 1.00 90.44 101 ARG A CA 1
ATOM 836 C C . ARG A 1 101 ? -18.822 -4.081 19.571 1.00 90.44 101 ARG A C 1
ATOM 838 O O . ARG A 1 101 ? -19.874 -4.104 20.201 1.00 90.44 101 ARG A O 1
ATOM 845 N N . LEU A 1 102 ? -17.626 -3.994 20.146 1.00 89.50 102 LEU A N 1
ATOM 846 C CA . LEU A 1 102 ? -17.440 -3.968 21.595 1.00 89.50 102 LEU A CA 1
ATOM 847 C C . LEU A 1 102 ? -18.028 -2.686 22.205 1.00 89.50 102 LEU A C 1
ATOM 849 O O . LEU A 1 102 ? -18.669 -2.729 23.251 1.00 89.50 102 LEU A O 1
ATOM 853 N N . GLU A 1 103 ? -17.885 -1.555 21.513 1.00 88.75 103 GLU A N 1
ATOM 854 C CA . GLU A 1 103 ? -18.523 -0.290 21.883 1.00 88.75 103 GLU A CA 1
ATOM 855 C C . GLU A 1 103 ? -20.058 -0.380 21.837 1.00 88.75 103 GLU A C 1
ATOM 857 O O . GLU A 1 103 ? -20.723 -0.006 22.804 1.00 88.75 103 GLU A O 1
ATOM 862 N N . GLN A 1 104 ? -20.627 -0.946 20.766 1.00 88.06 104 GLN A N 1
ATOM 863 C CA . GLN A 1 104 ? -22.073 -1.183 20.655 1.00 88.06 104 GLN A CA 1
ATOM 864 C C . GLN A 1 104 ? -22.603 -2.091 21.772 1.00 88.06 104 GLN A C 1
ATOM 866 O O . GLN A 1 104 ? -23.662 -1.825 22.339 1.00 88.06 104 GLN A O 1
ATOM 871 N N . GLU A 1 105 ? -21.863 -3.146 22.115 1.00 91.81 105 GLU A N 1
ATOM 872 C CA . GLU A 1 105 ? -22.225 -4.063 23.196 1.00 91.81 105 GLU A CA 1
ATOM 873 C C . GLU A 1 105 ? -22.216 -3.363 24.564 1.00 91.81 105 GLU A C 1
ATOM 875 O O . GLU A 1 105 ? -23.144 -3.532 25.362 1.00 91.81 105 GLU A O 1
ATOM 880 N N . LEU A 1 106 ? -21.206 -2.527 24.832 1.00 90.88 106 LEU A N 1
ATOM 881 C CA . LEU A 1 106 ? -21.135 -1.729 26.057 1.00 90.88 106 LEU A CA 1
ATOM 882 C C . LEU A 1 106 ? -22.302 -0.744 26.166 1.00 90.88 106 LEU A C 1
ATOM 884 O O . LEU A 1 106 ? -22.897 -0.640 27.241 1.00 90.88 106 LEU A O 1
ATOM 888 N N . LEU A 1 107 ? -22.650 -0.064 25.072 1.00 91.88 107 LEU A N 1
ATOM 889 C CA . LEU A 1 107 ? -23.795 0.846 25.022 1.00 91.88 107 LEU A CA 1
ATOM 890 C C . LEU A 1 107 ? -25.106 0.103 25.291 1.00 91.88 107 LEU A C 1
ATOM 892 O O . LEU A 1 107 ? -25.848 0.493 26.190 1.00 91.88 107 LEU A O 1
ATOM 896 N N . ALA A 1 108 ? -25.346 -1.024 24.614 1.00 91.94 108 ALA A N 1
ATOM 897 C CA . ALA A 1 108 ? -26.538 -1.844 24.837 1.00 91.94 108 ALA A CA 1
ATOM 898 C C . ALA A 1 108 ? -26.647 -2.317 26.298 1.00 91.94 108 ALA A C 1
ATOM 900 O O . ALA A 1 108 ? -27.728 -2.316 26.894 1.00 91.94 108 ALA A O 1
ATOM 901 N N . ARG A 1 109 ? -25.514 -2.673 26.917 1.00 92.12 109 ARG A N 1
ATOM 902 C CA . ARG A 1 109 ? -25.457 -3.055 28.333 1.00 92.12 109 ARG A CA 1
ATOM 903 C C . ARG A 1 109 ? -25.752 -1.881 29.271 1.00 92.12 109 ARG A C 1
ATOM 905 O O . ARG A 1 109 ? -26.410 -2.078 30.296 1.00 92.12 109 ARG A O 1
ATOM 912 N N . GLN A 1 110 ? -25.260 -0.683 28.959 1.00 89.25 110 GLN A N 1
ATOM 913 C CA . GLN A 1 110 ? -25.562 0.533 29.721 1.00 89.25 110 GLN A CA 1
ATOM 914 C C . GLN A 1 110 ? -27.044 0.899 29.611 1.00 89.25 110 GLN A C 1
ATOM 916 O O . GLN A 1 110 ? -27.684 1.136 30.632 1.00 89.25 110 GLN A O 1
ATOM 921 N N . GLU A 1 111 ? -27.611 0.860 28.405 1.00 90.38 111 GLU A N 1
ATOM 922 C CA . GLU A 1 111 ? -29.037 1.100 28.166 1.00 90.38 111 GLU A CA 1
ATOM 923 C C . GLU A 1 111 ? -29.923 0.111 28.930 1.00 90.38 111 GLU A C 1
ATOM 925 O O . GLU A 1 111 ? -30.902 0.516 29.556 1.00 90.38 111 GLU A O 1
ATOM 930 N N . ALA A 1 112 ? -29.566 -1.178 28.934 1.00 89.44 112 ALA A N 1
ATOM 931 C CA . ALA A 1 112 ? -30.279 -2.192 29.707 1.00 89.44 112 ALA A CA 1
ATOM 932 C C . ALA A 1 112 ? -30.232 -1.902 31.217 1.00 89.44 112 ALA A C 1
ATOM 934 O O . ALA A 1 112 ? -31.256 -1.989 31.891 1.00 89.44 112 ALA A O 1
ATOM 935 N N . LYS A 1 113 ? -29.070 -1.491 31.746 1.00 90.06 113 LYS A N 1
ATOM 936 C CA . LYS A 1 113 ? -28.943 -1.056 33.147 1.00 90.06 113 LYS A CA 1
ATOM 937 C C . LYS A 1 113 ? -29.814 0.160 33.466 1.00 90.06 113 LYS A C 1
ATOM 939 O O . LYS A 1 113 ? -30.436 0.183 34.521 1.00 90.06 113 LYS A O 1
ATOM 944 N N . ILE A 1 114 ? -29.858 1.154 32.578 1.00 88.00 114 ILE A N 1
ATOM 945 C CA . ILE A 1 114 ? -30.683 2.358 32.760 1.00 88.00 114 ILE A CA 1
ATOM 946 C C . ILE A 1 114 ? -32.170 1.984 32.768 1.00 88.00 114 ILE A C 1
ATOM 948 O O . ILE A 1 114 ? -32.909 2.477 33.616 1.00 88.00 114 ILE A O 1
ATOM 952 N N . LYS A 1 115 ? -32.606 1.078 31.884 1.00 87.25 115 LYS A N 1
ATOM 953 C CA . LYS A 1 115 ? -33.991 0.577 31.867 1.00 87.25 115 LYS A CA 1
ATOM 954 C C . LYS A 1 115 ? -34.377 -0.106 33.179 1.00 87.25 115 LYS A C 1
ATOM 956 O O . LYS A 1 115 ? -35.405 0.250 33.741 1.00 87.25 115 LYS A O 1
ATOM 961 N N . LEU A 1 116 ? -33.533 -1.001 33.693 1.00 85.81 116 LEU A N 1
ATOM 962 C CA . LEU A 1 116 ? -33.769 -1.669 34.980 1.00 85.81 116 LEU A CA 1
ATOM 963 C C . LEU A 1 116 ? -33.846 -0.663 36.138 1.00 85.81 116 LEU A C 1
ATOM 965 O O . LEU A 1 116 ? -34.786 -0.694 36.922 1.00 85.81 116 LEU A O 1
ATOM 969 N N . ALA A 1 117 ? -32.915 0.293 36.196 1.00 84.50 117 ALA A N 1
ATOM 970 C CA . ALA A 1 117 ? -32.940 1.341 37.215 1.00 84.50 117 ALA A CA 1
ATOM 971 C C . ALA A 1 117 ? -34.185 2.247 37.103 1.00 84.50 117 ALA A C 1
ATOM 973 O O . ALA A 1 117 ? -34.676 2.767 38.105 1.00 84.50 117 ALA A O 1
ATOM 974 N N . ALA A 1 118 ? -34.708 2.467 35.893 1.00 83.94 118 ALA A N 1
ATOM 975 C CA . ALA A 1 118 ? -35.950 3.208 35.686 1.00 83.94 118 ALA A CA 1
ATOM 976 C C . ALA A 1 118 ? -37.184 2.407 36.142 1.00 83.94 118 ALA A C 1
ATOM 978 O O . ALA A 1 118 ? -38.094 2.990 36.733 1.00 83.94 118 ALA A O 1
ATOM 979 N N . GLU A 1 119 ? -37.203 1.090 35.914 1.00 79.81 119 GLU A N 1
ATOM 980 C CA . GLU A 1 119 ? -38.251 0.187 36.408 1.00 79.81 119 GLU A CA 1
ATOM 981 C C . GLU A 1 119 ? -38.272 0.148 37.941 1.00 79.81 119 GLU A C 1
ATOM 983 O O . GLU A 1 119 ? -39.322 0.419 38.525 1.00 79.81 119 GLU A O 1
ATOM 988 N N . GLU A 1 120 ? -37.119 -0.039 38.591 1.00 75.94 120 GLU A N 1
ATOM 989 C CA . GLU A 1 120 ? -36.984 -0.028 40.058 1.00 75.94 120 GLU A CA 1
ATOM 990 C C . GLU A 1 120 ? -37.481 1.293 40.672 1.00 75.94 120 GLU A C 1
ATOM 992 O O . GLU A 1 120 ? -38.272 1.295 41.617 1.00 75.94 120 GLU A O 1
ATOM 997 N N . ASN A 1 121 ? -37.102 2.435 40.085 1.00 72.50 121 ASN A N 1
ATOM 998 C CA . ASN A 1 121 ? -37.603 3.740 40.525 1.00 72.50 121 ASN A CA 1
ATOM 999 C C . ASN A 1 121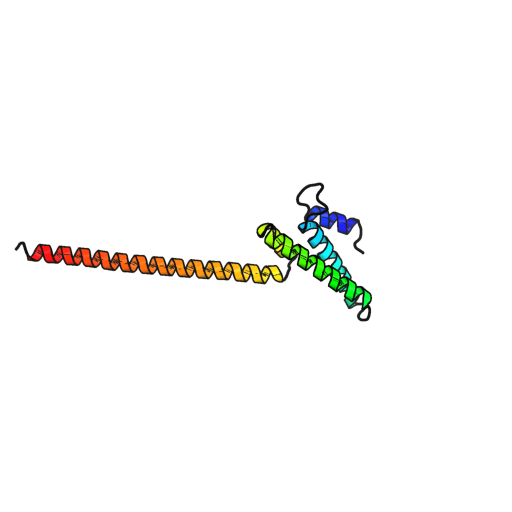 ? -39.123 3.882 40.321 1.00 72.50 121 ASN A C 1
ATOM 1001 O O . ASN A 1 121 ? -39.811 4.479 41.150 1.00 72.50 121 ASN A O 1
ATOM 1005 N N . SER A 1 122 ? -39.677 3.336 39.234 1.00 65.44 122 SER A N 1
ATOM 1006 C CA . SER A 1 122 ? -41.122 3.373 38.976 1.00 65.44 122 SER A CA 1
ATOM 1007 C C . SER A 1 122 ? -41.925 2.503 39.956 1.00 65.44 122 SER A C 1
ATOM 1009 O O . SER A 1 122 ? -43.035 2.878 40.351 1.00 65.44 122 SER A O 1
ATOM 1011 N N . GLU A 1 123 ? -41.358 1.377 40.393 1.00 69.25 123 GLU A N 1
ATOM 1012 C CA . GLU A 1 123 ? -41.938 0.493 41.406 1.00 69.25 123 GLU A CA 1
ATOM 1013 C C . GLU A 1 123 ? -41.851 1.103 42.809 1.00 69.25 123 GLU A C 1
ATOM 1015 O O . GLU A 1 123 ? -42.840 1.079 43.546 1.00 69.25 123 GLU A O 1
ATOM 1020 N N . GLU A 1 124 ? -40.735 1.749 43.161 1.00 66.06 124 GLU A N 1
ATOM 1021 C CA . GLU A 1 124 ? -40.619 2.505 44.414 1.00 66.06 124 GLU A CA 1
ATOM 1022 C C . GLU A 1 124 ? -41.636 3.650 44.506 1.00 66.06 124 GLU A C 1
ATOM 1024 O O . GLU A 1 124 ? -42.231 3.872 45.566 1.00 66.06 124 GLU A O 1
ATOM 1029 N N . ILE A 1 125 ? -41.863 4.376 43.405 1.00 66.19 125 ILE A N 1
ATOM 1030 C CA . ILE A 1 125 ? -42.861 5.453 43.351 1.00 66.19 125 ILE A CA 1
ATOM 1031 C C . ILE A 1 125 ? -44.276 4.880 43.531 1.00 66.19 125 ILE A C 1
ATOM 1033 O O . ILE A 1 125 ? -45.067 5.441 44.297 1.00 66.19 125 ILE A O 1
ATOM 1037 N N . LYS A 1 126 ? -44.593 3.741 42.897 1.00 65.94 126 LYS A N 1
ATOM 1038 C CA . LYS A 1 126 ? -45.880 3.046 43.084 1.00 65.94 126 LYS A CA 1
ATOM 1039 C C . LYS A 1 126 ? -46.070 2.568 44.525 1.00 65.94 126 LYS A C 1
ATOM 1041 O O . LYS A 1 126 ? -47.122 2.834 45.107 1.00 65.94 126 LYS A O 1
ATOM 1046 N N . ASN A 1 127 ? -45.055 1.960 45.137 1.00 65.88 127 ASN A N 1
ATOM 1047 C CA . ASN A 1 127 ? -45.132 1.474 46.517 1.00 65.88 127 ASN A CA 1
ATOM 1048 C C . ASN A 1 127 ? -45.285 2.617 47.538 1.00 65.88 127 ASN A C 1
ATOM 1050 O O . ASN A 1 127 ? -46.144 2.533 48.416 1.00 65.88 127 ASN A O 1
ATOM 1054 N N . LYS A 1 128 ? -44.562 3.737 47.373 1.00 62.44 128 LYS A N 1
ATOM 1055 C CA . LYS A 1 128 ? -44.745 4.952 48.200 1.00 62.44 128 LYS A CA 1
ATOM 1056 C C . LYS A 1 128 ? -46.123 5.603 48.024 1.00 62.44 128 LYS A C 1
ATOM 1058 O O . LYS A 1 128 ? -46.621 6.246 48.946 1.00 62.44 128 LYS A O 1
ATOM 1063 N N . SER A 1 129 ? -46.744 5.469 46.850 1.00 57.28 129 SER A N 1
ATOM 1064 C CA . SER A 1 129 ? -48.094 5.993 46.597 1.00 57.28 129 SER A CA 1
ATOM 1065 C C . SER A 1 129 ? -49.212 5.126 47.193 1.00 57.28 129 SER A C 1
ATOM 1067 O O . SER A 1 129 ? -50.257 5.663 47.554 1.00 57.28 129 SER A O 1
ATOM 1069 N N . ASN A 1 130 ? -48.984 3.815 47.344 1.00 58.66 130 ASN A N 1
ATOM 1070 C CA . ASN A 1 130 ? -49.916 2.906 48.015 1.00 58.66 130 ASN A CA 1
ATOM 1071 C C . ASN A 1 130 ? -49.861 3.045 49.543 1.00 58.66 130 ASN A C 1
ATOM 1073 O O . ASN A 1 130 ? -50.919 3.066 50.160 1.00 58.66 130 ASN A O 1
ATOM 1077 N N . SER A 1 131 ? -48.679 3.238 50.147 1.00 54.09 131 SER A N 1
ATOM 1078 C CA . SER A 1 131 ? -48.580 3.418 51.608 1.00 54.09 131 SER A CA 1
ATOM 1079 C C . SER A 1 131 ? -49.266 4.704 52.090 1.00 54.09 131 SER A C 1
ATOM 1081 O O . SER A 1 131 ? -49.958 4.696 53.098 1.00 54.09 131 SER A O 1
ATOM 1083 N N . LYS A 1 132 ? -49.177 5.805 51.326 1.00 54.72 132 LYS A N 1
ATOM 1084 C CA . LYS A 1 132 ? -49.871 7.066 51.658 1.00 54.72 132 LYS A CA 1
ATOM 1085 C C . LYS A 1 132 ? -51.403 6.987 51.595 1.00 54.72 132 LYS A C 1
ATOM 1087 O O . LYS A 1 132 ? -52.055 7.848 52.167 1.00 54.72 132 LYS A O 1
ATOM 1092 N N . LYS A 1 133 ? -51.982 6.000 50.899 1.00 53.03 133 LYS A N 1
ATOM 1093 C CA . LYS A 1 133 ? -53.443 5.804 50.831 1.00 53.03 133 LYS A CA 1
ATOM 1094 C C . LYS A 1 133 ? -53.999 4.957 51.979 1.00 53.03 133 LYS A C 1
ATOM 1096 O O . LYS A 1 133 ? -55.210 4.969 52.177 1.00 53.03 133 LYS A O 1
ATOM 1101 N N . GLU A 1 134 ? -53.152 4.223 52.698 1.00 51.69 134 GLU A N 1
ATOM 1102 C CA . GLU A 1 134 ? -53.560 3.423 53.862 1.00 51.69 134 GLU A CA 1
ATOM 1103 C C . GLU A 1 134 ? -53.572 4.247 55.158 1.00 51.69 134 GLU A C 1
ATOM 1105 O O . GLU A 1 134 ? -54.372 3.955 56.038 1.00 51.69 134 GLU A O 1
ATOM 1110 N N . ASP A 1 135 ? -52.787 5.328 55.231 1.00 50.03 135 ASP A N 1
ATOM 1111 C CA . ASP A 1 135 ? -52.725 6.223 56.399 1.00 50.03 135 ASP A CA 1
ATOM 1112 C C . ASP A 1 135 ? -53.829 7.318 56.429 1.00 50.03 135 ASP A C 1
ATOM 1114 O O . ASP A 1 135 ? -53.961 8.029 57.423 1.00 50.03 135 ASP A O 1
ATOM 1118 N N . GLU A 1 136 ? -54.630 7.479 55.363 1.00 50.06 136 GLU A N 1
ATOM 1119 C CA . GLU A 1 136 ? -55.719 8.484 55.255 1.00 50.06 136 GLU A CA 1
ATOM 1120 C C . GLU A 1 136 ? -57.145 7.902 55.438 1.00 50.06 136 GLU A C 1
ATOM 1122 O O . GLU A 1 136 ? -58.136 8.584 55.161 1.00 50.06 136 GLU A O 1
ATOM 1127 N N . LYS A 1 137 ? -57.277 6.655 55.910 1.00 44.31 137 LYS A N 1
ATOM 1128 C CA . LYS A 1 137 ? -58.560 6.006 56.248 1.00 44.31 137 LYS A CA 1
ATOM 1129 C C . LYS A 1 137 ? -58.665 5.701 57.735 1.00 44.31 137 LYS A C 1
ATOM 1131 O O . LYS A 1 137 ? -59.792 5.857 58.257 1.00 44.31 137 LYS A O 1
#

Sequence (137 aa):
MLDKKTKQRVIGKFKIHETDTGSSQVQIAILTEEIKKLIEHLQQHKHDHSSRRGLLKKVGERRCLLKYLQKEDEKAFYELAKELKLKIAKKMIEEEQEKLRLEQELLARQEAKIKLAAEENSEEIKNKSNSKKEDEK

Radius of gyration: 29.36 Å; chains: 1; bounding box: 79×37×77 Å